Protein AF-A0A6V7XHN3-F1 (afdb_monomer_lite)

InterPro domains:
  IPR019174 NADH dehydrogenase 1, beta subcomplex, subunit 6 [PF09782] (42-148)

Sequence (176 aa):
MGAFYSRPEIRGPNPHTRSGEPPPKLNVLKEKDRPAHRVYDPMSLELHMGDERVRTAGLTPAERDWRQKFLKTEQLHPDEPIHVDAVHRQMNPVRVIYRMPWDYLYKHFLRPTFGAYRATIIRAYVPRVMILWTVALCGHYYWKYELKVDILDYLFLHSDVGTSSWCCTFLHVARL

Organism: Meloidogyne enterolobii (NCBI:txid390850)

Structure (mmCIF, N/CA/C/O backbone):
data_AF-A0A6V7XHN3-F1
#
_entry.id   AF-A0A6V7XHN3-F1
#
loop_
_atom_site.group_PDB
_atom_site.id
_atom_site.type_symbol
_atom_site.label_atom_id
_atom_site.label_alt_id
_atom_site.label_comp_id
_atom_site.label_asym_id
_atom_site.label_entity_id
_atom_site.label_seq_id
_atom_site.pdbx_PDB_ins_code
_atom_site.Cartn_x
_atom_site.Cartn_y
_atom_site.Cartn_z
_atom_site.occupancy
_atom_site.B_iso_or_equiv
_atom_site.auth_seq_id
_atom_site.auth_comp_id
_atom_site.auth_asym_id
_atom_site.auth_atom_id
_atom_site.pdbx_PDB_model_num
ATOM 1 N N . MET A 1 1 ? -9.645 -20.408 35.083 1.00 41.19 1 MET A N 1
ATOM 2 C CA . MET A 1 1 ? -10.514 -21.475 34.542 1.00 41.19 1 MET A CA 1
ATOM 3 C C . MET A 1 1 ? -11.412 -20.827 33.495 1.00 41.19 1 MET A C 1
ATOM 5 O O . MET A 1 1 ? -12.364 -20.159 33.872 1.00 41.19 1 MET A O 1
ATOM 9 N N . GLY A 1 2 ? -11.040 -20.869 32.212 1.00 45.97 2 GLY A N 1
ATOM 10 C CA . GLY A 1 2 ? -11.867 -20.286 31.147 1.00 45.97 2 GLY A CA 1
ATOM 11 C C . GLY A 1 2 ? -13.161 -21.084 31.001 1.00 45.97 2 GLY A C 1
ATOM 12 O O . GLY A 1 2 ? -13.129 -22.306 31.123 1.00 45.97 2 GLY A O 1
ATOM 13 N N . ALA A 1 3 ? -14.295 -20.414 30.797 1.00 55.59 3 ALA A N 1
ATOM 14 C CA . ALA A 1 3 ? -15.560 -21.098 30.566 1.00 55.59 3 ALA A CA 1
ATOM 15 C C . ALA A 1 3 ? -15.449 -21.909 29.267 1.00 55.59 3 ALA A C 1
ATOM 17 O O . ALA A 1 3 ? -15.441 -21.345 28.173 1.00 55.59 3 ALA A O 1
ATOM 18 N N . PHE A 1 4 ? -15.319 -23.231 29.387 1.00 59.25 4 PHE A N 1
ATOM 19 C CA . PHE A 1 4 ? -15.430 -24.119 28.240 1.00 59.25 4 PHE A CA 1
ATOM 20 C C . PHE A 1 4 ? -16.847 -23.985 27.699 1.00 59.25 4 PHE A C 1
ATOM 22 O O . PHE A 1 4 ? -17.825 -24.218 28.408 1.00 59.25 4 PHE A O 1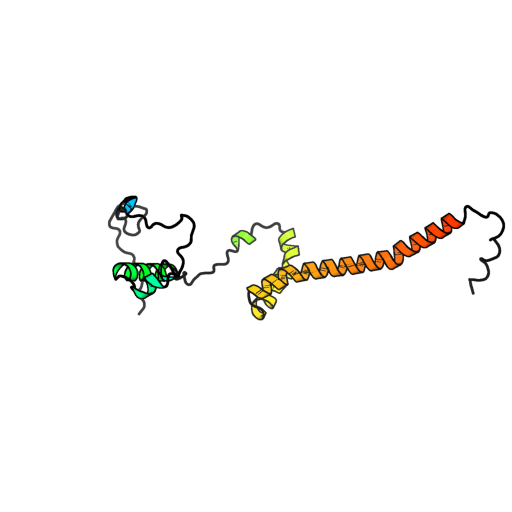
ATOM 29 N N . TYR A 1 5 ? -16.951 -23.549 26.451 1.00 65.56 5 TYR A N 1
ATOM 30 C CA . TYR A 1 5 ? -18.229 -23.393 25.788 1.00 65.56 5 TYR A CA 1
ATOM 31 C C . TYR A 1 5 ? -18.903 -24.771 25.652 1.00 65.56 5 TYR A C 1
ATOM 33 O O . TYR A 1 5 ? -18.436 -25.618 24.889 1.00 65.56 5 TYR A O 1
ATOM 41 N N . SER A 1 6 ? -19.999 -25.002 26.380 1.00 70.25 6 SER A N 1
ATOM 42 C CA . SER A 1 6 ? -20.873 -26.160 26.185 1.00 70.25 6 SER A CA 1
ATOM 43 C C . SER A 1 6 ? -22.000 -25.794 25.220 1.00 70.25 6 SER A C 1
ATOM 45 O O . SER A 1 6 ? -22.621 -24.732 25.312 1.00 70.25 6 SER A O 1
ATOM 47 N N . ARG A 1 7 ? -22.249 -26.659 24.231 1.00 66.12 7 ARG A N 1
ATOM 48 C CA . ARG A 1 7 ? -23.348 -26.455 23.282 1.00 66.12 7 ARG A CA 1
ATOM 49 C C . ARG A 1 7 ? -24.683 -26.581 24.038 1.00 66.12 7 ARG A C 1
ATOM 51 O O . ARG A 1 7 ? -24.877 -27.604 24.688 1.00 66.12 7 ARG A O 1
ATOM 58 N N . PRO A 1 8 ? -25.601 -25.603 23.933 1.00 71.94 8 PRO A N 1
ATOM 59 C CA . PRO A 1 8 ? -26.931 -25.726 24.517 1.00 71.94 8 PRO A CA 1
ATOM 60 C C . PRO A 1 8 ? -27.749 -26.797 23.785 1.00 71.94 8 PRO A C 1
ATOM 62 O O . PRO A 1 8 ? -27.577 -27.009 22.581 1.00 71.94 8 PRO A O 1
ATOM 65 N N . GLU A 1 9 ? -28.645 -27.453 24.518 1.00 81.56 9 GLU A N 1
ATOM 66 C CA . GLU A 1 9 ? -29.598 -28.418 23.967 1.00 81.56 9 GLU A CA 1
ATOM 67 C C . GLU A 1 9 ? -30.519 -27.756 22.931 1.00 81.56 9 GLU A C 1
ATOM 69 O O . GLU A 1 9 ? -30.878 -26.580 23.049 1.00 81.56 9 GLU A O 1
ATOM 74 N N . ILE A 1 10 ? -30.890 -28.511 21.895 1.00 84.06 10 ILE A N 1
ATOM 75 C CA . ILE A 1 10 ? -31.781 -28.028 20.838 1.00 84.06 10 ILE A CA 1
ATOM 76 C C . ILE A 1 10 ? -33.219 -28.115 21.353 1.00 84.06 10 ILE A C 1
ATOM 78 O O . ILE A 1 10 ? -33.714 -29.200 21.642 1.00 84.06 10 ILE A O 1
ATOM 82 N N . ARG A 1 11 ? -33.884 -26.967 21.465 1.00 82.25 11 ARG A N 1
ATOM 83 C CA . ARG A 1 11 ? -35.230 -26.801 22.031 1.00 82.25 11 ARG A CA 1
ATOM 84 C C . ARG A 1 11 ? -36.329 -26.624 20.983 1.00 82.25 11 ARG A C 1
ATOM 86 O O . ARG A 1 11 ? -37.501 -26.624 21.345 1.00 82.25 11 ARG A O 1
ATOM 93 N N . GLY A 1 12 ? -35.997 -26.474 19.698 1.00 83.12 12 GLY A N 1
ATOM 94 C CA . GLY A 1 12 ? -37.007 -26.259 18.659 1.00 83.12 12 GLY A CA 1
ATOM 95 C C . GLY A 1 12 ? -36.587 -26.652 17.237 1.00 83.12 12 GLY A C 1
ATOM 96 O O . GLY A 1 12 ? -35.453 -27.079 17.018 1.00 83.12 12 GLY A O 1
ATOM 97 N N . PRO A 1 13 ? -37.509 -26.523 16.262 1.00 84.44 13 PRO A N 1
ATOM 98 C CA . PRO A 1 13 ? -37.326 -27.021 14.899 1.00 84.44 13 PRO A CA 1
ATOM 99 C C . PRO A 1 13 ? -36.652 -26.024 13.938 1.00 84.44 13 PRO A C 1
ATOM 101 O O . PRO A 1 13 ? -36.510 -26.333 12.757 1.00 84.44 13 PRO A O 1
ATOM 104 N N . ASN A 1 14 ? -36.281 -24.816 14.378 1.00 79.19 14 ASN A N 1
ATOM 105 C CA . ASN A 1 14 ? -35.729 -23.802 13.479 1.00 79.19 14 ASN A CA 1
ATOM 106 C C . ASN A 1 14 ? -34.281 -24.146 13.068 1.00 79.19 14 ASN A C 1
ATOM 108 O O . ASN A 1 14 ? -33.405 -24.170 13.932 1.00 79.19 14 ASN A O 1
ATOM 112 N N . PRO A 1 15 ? -33.981 -24.331 11.767 1.00 79.19 15 PRO A N 1
ATOM 113 C CA . PRO A 1 15 ? -32.639 -24.711 11.325 1.00 79.19 15 PRO A CA 1
ATOM 114 C C . PRO A 1 15 ? -31.608 -23.576 11.432 1.00 79.19 15 PRO A C 1
ATOM 116 O O . PRO A 1 15 ? -30.408 -23.830 11.360 1.00 79.19 15 PRO A O 1
ATOM 119 N N . HIS A 1 16 ? -32.052 -22.327 11.604 1.00 74.19 16 HIS A N 1
ATOM 120 C CA . HIS A 1 16 ? -31.182 -21.146 11.570 1.00 74.19 16 HIS A CA 1
ATOM 121 C C . HIS A 1 16 ? -30.662 -20.711 12.946 1.00 74.19 16 HIS A C 1
ATOM 123 O O . HIS A 1 16 ? -29.781 -19.856 13.025 1.00 74.19 16 HIS A O 1
ATOM 129 N N . THR A 1 17 ? -31.200 -21.252 14.041 1.00 75.31 17 THR A N 1
ATOM 130 C CA . THR A 1 17 ? -30.796 -20.883 15.403 1.00 75.31 17 THR A CA 1
ATOM 131 C C . THR A 1 17 ? -30.114 -22.049 16.095 1.00 75.31 17 THR A C 1
ATOM 133 O O . THR A 1 17 ? -30.517 -23.204 15.990 1.00 75.31 17 THR A O 1
ATOM 136 N N . ARG A 1 18 ? -29.064 -21.749 16.863 1.00 72.94 18 ARG A N 1
ATOM 137 C CA . ARG A 1 18 ? -28.269 -22.773 17.553 1.00 72.94 18 ARG A CA 1
ATOM 138 C C . ARG A 1 18 ? -29.070 -23.559 18.600 1.00 72.94 18 ARG A C 1
ATOM 140 O O . ARG A 1 18 ? -28.767 -24.726 18.826 1.00 72.94 18 ARG A O 1
ATOM 147 N N . SER A 1 19 ? -30.066 -22.920 19.215 1.00 76.06 19 SER A N 1
ATOM 148 C CA . SER A 1 19 ? -31.021 -23.522 20.152 1.00 76.06 19 SER A CA 1
ATOM 149 C C . SER A 1 19 ? -32.257 -24.113 19.466 1.00 76.06 19 SER A C 1
ATOM 151 O O . SER A 1 19 ? -33.088 -24.699 20.146 1.00 76.06 19 SER A O 1
ATOM 153 N N . GLY A 1 20 ? -32.436 -23.949 18.153 1.00 82.50 20 GLY A N 1
ATOM 154 C CA . GLY A 1 20 ? -33.641 -24.379 17.437 1.00 82.50 20 GLY A CA 1
ATOM 155 C C . GLY A 1 20 ? -34.910 -23.572 17.747 1.00 82.50 20 GLY A C 1
ATOM 156 O O . GLY A 1 20 ? -35.944 -23.771 17.109 1.00 82.50 20 GLY A O 1
ATOM 157 N N . GLU A 1 21 ? -34.863 -22.634 18.693 1.00 83.56 21 GLU A N 1
ATOM 158 C CA . GLU A 1 21 ? -35.970 -21.718 18.967 1.00 83.56 21 GLU A CA 1
ATOM 159 C C . GLU A 1 21 ? -36.086 -20.689 17.831 1.00 83.56 21 GLU A C 1
ATOM 161 O O . GLU A 1 21 ? -35.066 -20.236 17.300 1.00 83.56 21 GLU A O 1
ATOM 166 N N . PRO A 1 22 ? -37.297 -20.294 17.406 1.00 81.06 22 PRO A N 1
ATOM 167 C CA . PRO A 1 22 ? -37.434 -19.181 16.475 1.00 81.06 22 PRO A CA 1
ATOM 168 C C . PRO A 1 22 ? -36.777 -17.928 17.080 1.00 81.06 22 PRO A C 1
ATOM 170 O O . PRO A 1 22 ? -36.905 -17.713 18.289 1.00 81.06 22 PRO A O 1
ATOM 173 N N . PRO A 1 23 ? -36.061 -17.105 16.286 1.00 81.12 23 PRO A N 1
ATOM 174 C CA . PRO A 1 23 ? -35.512 -15.860 16.803 1.00 81.12 23 PRO A CA 1
ATOM 175 C C . PRO A 1 23 ? -36.648 -15.042 17.430 1.00 81.12 23 PRO A C 1
ATOM 177 O O . PRO A 1 23 ? -37.767 -15.050 16.898 1.00 81.12 23 PRO A O 1
ATOM 180 N N . PRO A 1 24 ? -36.397 -14.353 18.558 1.00 81.94 24 PRO A N 1
ATOM 181 C CA . PRO A 1 24 ? -37.410 -13.508 19.168 1.00 81.94 24 PRO A CA 1
ATOM 182 C C . PRO A 1 24 ? -37.927 -12.533 18.111 1.00 81.94 24 PRO A C 1
ATOM 184 O O . PRO A 1 24 ? -37.140 -11.940 17.368 1.00 81.94 24 PRO A O 1
ATOM 187 N N . LYS A 1 25 ? -39.255 -12.406 18.006 1.00 79.44 25 LYS A N 1
ATOM 188 C CA . LYS A 1 25 ? -39.870 -11.499 17.035 1.00 79.44 25 LYS A CA 1
ATOM 189 C C . LYS A 1 25 ? -39.326 -10.100 17.296 1.00 79.44 25 LYS A C 1
ATOM 191 O O . LYS A 1 25 ? -39.514 -9.556 18.381 1.00 79.44 25 LYS A O 1
ATOM 196 N N . LEU A 1 26 ? -38.631 -9.545 16.307 1.00 72.44 26 LEU A N 1
ATOM 197 C CA . LEU A 1 26 ? -38.178 -8.166 16.371 1.00 72.44 26 LEU A CA 1
ATOM 198 C C . LEU A 1 26 ? -39.421 -7.286 16.494 1.00 72.44 26 LEU A C 1
ATOM 200 O O . LEU A 1 26 ? -40.347 -7.394 15.688 1.00 72.44 26 LEU A O 1
ATOM 204 N N . ASN A 1 27 ? -39.449 -6.424 17.507 1.00 76.94 27 ASN A N 1
ATOM 205 C CA . ASN A 1 27 ? -40.448 -5.371 17.559 1.00 76.94 27 ASN A CA 1
ATOM 206 C C . ASN A 1 27 ? -40.225 -4.498 16.323 1.00 76.94 27 ASN A C 1
ATOM 208 O O . ASN A 1 27 ? -39.148 -3.925 16.164 1.00 76.94 27 ASN A O 1
ATOM 212 N N . VAL A 1 28 ? -41.216 -4.428 15.432 1.00 71.06 28 VAL A N 1
ATOM 213 C CA . VAL A 1 28 ? -41.175 -3.501 14.300 1.00 71.06 28 VAL A CA 1
ATOM 214 C C . VAL A 1 28 ? -41.146 -2.102 14.902 1.00 71.06 28 VAL A C 1
ATOM 216 O O . VAL A 1 28 ? -42.145 -1.643 15.458 1.00 71.06 28 VAL A O 1
ATOM 219 N N . LEU A 1 29 ? -39.972 -1.468 14.871 1.00 61.69 29 LEU A N 1
ATOM 220 C CA . LEU A 1 29 ? -39.796 -0.111 15.371 1.00 61.69 29 LEU A CA 1
ATOM 221 C C . LEU A 1 29 ? -40.767 0.783 14.606 1.00 61.69 29 LEU A C 1
ATOM 223 O O . LEU A 1 29 ? -40.770 0.793 13.371 1.00 61.69 29 LEU A O 1
ATOM 227 N N . LYS A 1 30 ? -41.626 1.506 15.330 1.00 74.62 30 LYS A N 1
ATOM 228 C CA . LYS A 1 30 ? -42.490 2.497 14.690 1.00 74.62 30 LYS A CA 1
ATOM 229 C C . LYS A 1 30 ? -41.580 3.584 14.136 1.00 74.62 30 LYS A C 1
ATOM 231 O O . LYS A 1 30 ? -40.527 3.861 14.698 1.00 74.62 30 LYS A O 1
ATOM 236 N N . GLU A 1 31 ? -41.982 4.226 13.046 1.00 67.19 31 GLU A N 1
ATOM 237 C CA . GLU A 1 31 ? -41.171 5.260 12.396 1.00 67.19 31 GLU A CA 1
ATOM 238 C C . GLU A 1 31 ? -40.691 6.353 13.366 1.00 67.19 31 GLU A C 1
ATOM 240 O O . GLU A 1 31 ? -39.556 6.806 13.264 1.00 67.19 31 GLU A O 1
ATOM 245 N N . LYS A 1 32 ? -41.516 6.677 14.367 1.00 66.00 32 LYS A N 1
ATOM 246 C CA . LYS A 1 32 ? -41.215 7.618 15.453 1.00 66.00 32 LYS A CA 1
ATOM 247 C C . LYS A 1 32 ? -40.088 7.186 16.407 1.00 66.00 32 LYS A C 1
ATOM 249 O O . LYS A 1 32 ? -39.531 8.035 17.089 1.00 66.00 32 LYS A O 1
ATOM 254 N N . ASP A 1 33 ? -39.794 5.888 16.490 1.00 65.06 33 ASP A N 1
ATOM 255 C CA . ASP A 1 33 ? -38.783 5.316 17.389 1.00 65.06 33 ASP A CA 1
ATOM 256 C C . ASP A 1 33 ? -37.407 5.229 16.696 1.00 65.06 33 ASP A C 1
ATOM 258 O O . ASP A 1 33 ? -36.425 4.795 17.302 1.00 65.06 33 ASP A O 1
ATOM 262 N N . ARG A 1 34 ? -37.318 5.615 15.411 1.00 59.97 34 ARG A N 1
ATOM 263 C CA . ARG A 1 34 ? -36.051 5.662 14.675 1.00 59.97 34 ARG A CA 1
ATOM 264 C C . ARG A 1 34 ? -35.250 6.891 15.125 1.00 59.97 34 ARG A C 1
ATOM 266 O O . ARG A 1 34 ? -35.757 8.006 15.002 1.00 59.97 34 ARG A O 1
ATOM 273 N N . PRO A 1 35 ? -34.004 6.735 15.609 1.00 57.59 35 PRO A N 1
ATOM 274 C CA . PRO A 1 35 ? -33.161 7.883 15.915 1.00 57.59 35 PRO A CA 1
ATOM 275 C C . PRO A 1 35 ? -32.891 8.670 14.629 1.00 57.59 35 PRO A C 1
ATOM 277 O O . PRO A 1 35 ? -32.513 8.085 13.608 1.00 57.59 35 PRO A O 1
ATOM 280 N N . ALA A 1 36 ? -33.095 9.988 14.677 1.00 62.34 36 ALA A N 1
ATOM 281 C CA . ALA A 1 36 ? -32.883 10.892 13.552 1.00 62.34 36 ALA A CA 1
ATOM 282 C C . ALA A 1 36 ? -31.380 11.023 13.247 1.00 62.34 36 ALA A C 1
ATOM 284 O O . ALA A 1 36 ? -30.717 11.951 13.696 1.00 62.34 36 ALA A O 1
ATOM 285 N N . HIS A 1 37 ? -30.837 10.072 12.492 1.00 62.81 37 HIS A N 1
ATOM 286 C CA . HIS A 1 37 ? -29.494 10.139 11.926 1.00 62.81 37 HIS A CA 1
ATOM 287 C C . HIS A 1 37 ? -29.592 10.040 10.402 1.00 62.81 37 HIS A C 1
ATOM 289 O O . HIS A 1 37 ? -30.493 9.394 9.858 1.00 62.81 37 HIS A O 1
ATOM 295 N N . ARG A 1 38 ? -28.692 10.724 9.690 1.00 52.78 38 ARG A N 1
ATOM 296 C CA . ARG A 1 38 ? -28.587 10.591 8.234 1.00 52.78 38 ARG A CA 1
ATOM 297 C C . ARG A 1 38 ? -28.134 9.165 7.905 1.00 52.78 38 ARG A C 1
ATOM 299 O O . ARG A 1 38 ? -27.213 8.656 8.526 1.00 52.78 38 ARG A O 1
ATOM 306 N N . VAL A 1 39 ? -28.763 8.564 6.894 1.00 49.56 39 VAL A N 1
ATOM 307 C CA . VAL A 1 39 ? -28.660 7.140 6.498 1.00 49.56 39 VAL A CA 1
ATOM 308 C C . VAL A 1 39 ? -27.222 6.639 6.241 1.00 49.56 39 VAL A C 1
ATOM 310 O O . VAL A 1 39 ? -27.001 5.434 6.224 1.00 49.56 39 VAL A O 1
ATOM 313 N N . TYR A 1 40 ? -26.242 7.533 6.069 1.00 47.22 40 TYR A N 1
ATOM 314 C CA . TYR A 1 40 ? -24.865 7.193 5.688 1.00 47.22 40 TYR A CA 1
ATOM 315 C C . TYR A 1 40 ? -23.777 7.771 6.595 1.00 47.22 40 TYR A C 1
ATOM 317 O O . TYR A 1 40 ? -22.608 7.730 6.218 1.00 47.22 40 TYR A O 1
ATOM 325 N N . ASP A 1 41 ? -24.123 8.317 7.759 1.00 50.19 41 ASP A N 1
ATOM 326 C CA . ASP A 1 41 ? -23.092 8.744 8.703 1.00 50.19 41 ASP A CA 1
ATOM 327 C C . ASP A 1 41 ? -22.754 7.556 9.617 1.00 50.19 41 ASP A C 1
ATOM 329 O O . ASP A 1 41 ? -23.667 7.049 10.285 1.00 50.19 41 ASP A O 1
ATOM 333 N N . PRO A 1 42 ? -21.501 7.054 9.660 1.00 60.00 42 PRO A N 1
ATOM 334 C CA . PRO A 1 42 ? -21.107 6.200 10.769 1.00 60.00 42 PRO A CA 1
ATOM 335 C C . PRO A 1 42 ? -21.420 6.976 12.044 1.00 60.00 42 PRO A C 1
ATOM 337 O O . PRO A 1 42 ? -21.114 8.162 12.147 1.00 60.00 42 PRO A O 1
ATOM 340 N N . MET A 1 43 ? -22.088 6.333 12.997 1.00 63.16 43 MET A N 1
ATOM 341 C CA . MET A 1 43 ? -22.429 6.983 14.255 1.00 63.16 43 MET A CA 1
ATOM 342 C C . MET A 1 43 ? -21.137 7.524 14.875 1.00 63.16 43 MET A C 1
ATOM 344 O O . MET A 1 43 ? -20.264 6.742 15.250 1.00 63.16 43 MET A O 1
ATOM 348 N N . SER A 1 44 ? -20.976 8.851 14.901 1.00 64.81 44 SER A N 1
ATOM 349 C CA . SER A 1 44 ? -19.714 9.450 15.326 1.00 64.81 44 SER A CA 1
ATOM 350 C C . SER A 1 44 ? -19.420 9.038 16.766 1.00 64.81 44 SER A C 1
ATOM 352 O O . SER A 1 44 ? -20.327 8.929 17.601 1.00 64.81 44 SER A O 1
ATOM 354 N N . LEU A 1 45 ? -18.140 8.813 17.082 1.00 63.91 45 LEU A N 1
ATOM 355 C CA . LEU A 1 45 ? -17.741 8.433 18.437 1.00 63.91 45 LEU A CA 1
ATOM 356 C C . LEU A 1 45 ? -18.175 9.493 19.465 1.00 63.91 45 LEU A C 1
ATOM 358 O O . LEU A 1 45 ? -18.379 9.159 20.630 1.00 63.91 45 LEU A O 1
ATOM 362 N N . GLU A 1 46 ? -18.333 10.741 19.026 1.00 64.00 46 GLU A N 1
ATOM 363 C CA . GLU A 1 46 ? -18.650 11.917 19.836 1.00 64.00 46 GLU A CA 1
ATOM 364 C C . GLU A 1 46 ? -20.162 12.195 19.948 1.00 64.00 46 GLU A C 1
ATOM 366 O O . GLU A 1 46 ? -20.574 12.915 20.856 1.00 64.00 46 GLU A O 1
ATOM 371 N N . LEU A 1 47 ? -21.009 11.568 19.118 1.00 66.81 47 LEU A N 1
ATOM 372 C CA . LEU A 1 47 ? -22.475 11.697 19.131 1.00 66.81 47 LEU A CA 1
ATOM 373 C C . LEU A 1 47 ? -22.949 13.173 19.261 1.00 66.81 47 LEU A C 1
ATOM 375 O O . LEU A 1 47 ? -22.279 14.090 18.795 1.00 66.81 47 LEU A O 1
ATOM 379 N N . HIS A 1 48 ? -24.082 13.427 19.933 1.00 65.75 48 HIS A N 1
ATOM 380 C CA . HIS A 1 48 ? -24.535 14.776 20.321 1.00 65.75 48 HIS A CA 1
ATOM 381 C C . HIS A 1 48 ? -23.730 15.391 21.489 1.00 65.75 48 HIS A C 1
ATOM 383 O O . HIS A 1 48 ? -24.095 16.444 22.005 1.00 65.75 48 HIS A O 1
ATOM 389 N N . MET A 1 49 ? -22.667 14.725 21.957 1.00 63.34 49 MET A N 1
ATOM 390 C CA . MET A 1 49 ? -21.764 15.240 22.995 1.00 63.34 49 MET A CA 1
ATOM 391 C C . MET A 1 49 ? -20.622 16.085 22.416 1.00 63.34 49 MET A C 1
ATOM 393 O O . MET A 1 49 ? -19.907 16.729 23.185 1.00 63.34 49 MET A O 1
ATOM 397 N N . GLY A 1 50 ? -20.485 16.133 21.084 1.00 68.44 50 GLY A N 1
ATOM 398 C CA . GLY A 1 50 ? -19.682 17.151 20.400 1.00 68.44 50 GLY A CA 1
ATOM 399 C C . GLY A 1 50 ? -20.181 18.577 20.673 1.00 68.44 50 GLY A C 1
ATOM 400 O O . GLY A 1 50 ? -19.384 19.512 20.683 1.00 68.44 50 GLY A O 1
ATOM 401 N N . ASP A 1 51 ? -21.472 18.739 20.996 1.00 67.50 51 ASP A N 1
ATOM 402 C CA . ASP A 1 51 ? -22.053 20.019 21.398 1.00 67.50 51 ASP A CA 1
ATOM 403 C C . ASP A 1 51 ? -21.809 20.322 22.885 1.00 67.50 51 ASP A C 1
ATOM 405 O O . ASP A 1 51 ? -22.269 19.630 23.801 1.00 67.50 51 ASP A O 1
ATOM 409 N N . GLU A 1 52 ? -21.144 21.447 23.141 1.00 68.56 52 GLU A N 1
ATOM 410 C CA . GLU A 1 52 ? -20.758 21.911 24.478 1.00 68.56 52 GLU A CA 1
ATOM 411 C C . GLU A 1 52 ? -21.936 22.100 25.450 1.00 68.56 52 GLU A C 1
ATOM 413 O O . GLU A 1 52 ? -21.790 21.842 26.645 1.00 68.56 52 GLU A O 1
ATOM 418 N N . ARG A 1 53 ? -23.112 22.496 24.944 1.00 67.94 53 ARG A N 1
ATOM 419 C CA . ARG A 1 53 ? -24.333 22.724 25.741 1.00 67.94 53 ARG A CA 1
ATOM 420 C C . ARG A 1 53 ? -24.991 21.433 26.207 1.00 67.94 53 ARG A C 1
ATOM 422 O O . ARG A 1 53 ? -25.625 21.405 27.255 1.00 67.94 53 ARG A O 1
ATOM 429 N N . VAL A 1 54 ? -24.867 20.374 25.416 1.00 63.22 54 VAL A N 1
ATOM 430 C CA . VAL A 1 54 ? -25.425 19.062 25.752 1.00 63.22 54 VAL A CA 1
ATOM 431 C C . VAL A 1 54 ? -24.470 18.324 26.690 1.00 63.22 54 VAL A C 1
ATOM 433 O O . VAL A 1 54 ? -24.899 17.642 27.619 1.00 63.22 54 VAL A O 1
ATOM 436 N N . ARG A 1 55 ? -23.164 18.564 26.533 1.00 68.62 55 ARG A N 1
ATOM 437 C CA . ARG A 1 55 ? -22.114 18.042 27.413 1.00 68.62 55 ARG A CA 1
ATOM 438 C C . ARG A 1 55 ? -22.243 18.506 28.867 1.00 68.62 55 ARG A C 1
ATOM 440 O O . ARG A 1 55 ? -21.931 17.731 29.768 1.00 68.62 55 ARG A O 1
ATOM 447 N N . THR A 1 56 ? -22.719 19.728 29.118 1.00 67.38 56 THR A N 1
ATOM 448 C CA . THR A 1 56 ? -22.956 20.235 30.485 1.00 67.38 56 THR A CA 1
ATOM 449 C C . THR A 1 56 ? -24.190 19.623 31.152 1.00 67.38 56 THR A C 1
ATOM 451 O O . THR A 1 56 ? -24.217 19.528 32.377 1.00 67.38 56 THR A O 1
ATOM 454 N N . ALA A 1 57 ? -25.179 19.166 30.375 1.00 74.69 57 ALA A N 1
ATOM 455 C CA . ALA A 1 57 ? -26.376 18.494 30.888 1.00 74.69 57 ALA A CA 1
ATOM 456 C C . ALA A 1 57 ? -26.116 17.037 31.325 1.00 74.69 57 ALA A C 1
ATOM 458 O O . ALA A 1 57 ? -26.876 16.479 32.117 1.00 74.69 57 ALA A O 1
ATOM 459 N N . GLY A 1 58 ? -25.020 16.431 30.856 1.00 72.44 58 GLY A N 1
ATOM 460 C CA . GLY A 1 58 ? -24.655 15.050 31.167 1.00 72.44 58 GLY A CA 1
ATOM 461 C C . GLY A 1 58 ? -25.474 14.010 30.390 1.00 72.44 58 GLY A C 1
ATOM 462 O O . GLY A 1 58 ? -26.318 14.342 29.566 1.00 72.44 58 GLY A O 1
ATOM 463 N N . LEU A 1 59 ? -25.181 12.725 30.627 1.00 70.56 59 LEU A N 1
ATOM 464 C CA . LEU A 1 59 ? -25.776 11.598 29.896 1.00 70.56 59 LEU A CA 1
ATOM 465 C C . LEU A 1 59 ? -26.860 10.907 30.740 1.00 70.56 59 LEU A C 1
ATOM 467 O O . LEU A 1 59 ? -26.617 10.564 31.912 1.00 70.56 59 LEU A O 1
ATOM 471 N N . THR A 1 60 ? -28.034 10.654 30.157 1.00 82.06 60 THR A N 1
ATOM 472 C CA . THR A 1 60 ? -29.121 9.929 30.839 1.00 82.06 60 THR A CA 1
ATOM 473 C C . THR A 1 60 ? -28.713 8.471 31.119 1.00 82.06 60 THR A C 1
ATOM 475 O O . THR A 1 60 ? -27.806 7.938 30.472 1.00 82.06 60 THR A O 1
ATOM 478 N N . PRO A 1 61 ? -29.323 7.781 32.104 1.00 81.06 61 PRO A N 1
ATOM 479 C CA . PRO A 1 61 ? -29.000 6.375 32.366 1.00 81.06 61 PRO A CA 1
ATOM 480 C C . PRO A 1 61 ? -29.269 5.473 31.152 1.00 81.06 61 PRO A C 1
ATOM 482 O O . PRO A 1 61 ? -28.456 4.605 30.853 1.00 81.06 61 PRO A O 1
ATOM 485 N N . ALA A 1 62 ? -30.339 5.737 30.396 1.00 75.56 62 ALA A N 1
ATOM 486 C CA . ALA A 1 62 ? -30.645 4.994 29.176 1.00 75.56 62 ALA A CA 1
ATOM 487 C C . ALA A 1 62 ? -29.571 5.195 28.091 1.00 75.56 62 ALA A C 1
ATOM 489 O O . ALA A 1 62 ? -29.127 4.234 27.462 1.00 75.56 62 ALA A O 1
ATOM 490 N N . GLU A 1 63 ? -29.109 6.429 27.893 1.00 71.50 63 GLU A N 1
ATOM 491 C CA . GLU A 1 63 ? -28.030 6.738 26.950 1.00 71.50 63 GLU A CA 1
ATOM 492 C C . GLU A 1 63 ? -26.690 6.118 27.372 1.00 71.50 63 GLU A C 1
ATOM 494 O O . GLU A 1 63 ? -25.932 5.663 26.515 1.00 71.50 63 GLU A O 1
ATOM 499 N N . ARG A 1 64 ? -26.400 6.032 28.679 1.00 78.69 64 ARG A N 1
ATOM 500 C CA . ARG A 1 64 ? -25.206 5.339 29.203 1.00 78.69 64 ARG A CA 1
ATOM 501 C C . ARG A 1 64 ? -25.204 3.853 28.862 1.00 78.69 64 ARG A C 1
ATOM 503 O O . ARG A 1 64 ? -24.177 3.337 28.417 1.00 78.69 64 ARG A O 1
ATOM 510 N N . ASP A 1 65 ? -26.341 3.186 29.007 1.00 83.38 65 ASP A N 1
ATOM 511 C CA . ASP A 1 65 ? -26.466 1.767 28.664 1.00 83.38 65 ASP A CA 1
ATOM 512 C C . ASP A 1 65 ? -26.291 1.536 27.156 1.00 83.38 65 ASP A C 1
ATOM 514 O O . ASP A 1 65 ? -25.622 0.587 26.733 1.00 83.38 65 ASP A O 1
ATOM 518 N N . TRP A 1 66 ? -26.838 2.428 26.325 1.00 78.38 66 TRP A N 1
ATOM 519 C CA . TRP A 1 66 ? -26.618 2.407 24.876 1.00 78.38 66 TRP A CA 1
ATOM 520 C C . TRP A 1 66 ? -25.157 2.661 24.509 1.00 78.38 66 TRP A C 1
ATOM 522 O O . TRP A 1 66 ? -24.600 1.940 23.678 1.00 78.38 66 TRP A O 1
ATOM 532 N N . ARG A 1 67 ? -24.500 3.612 25.179 1.00 79.31 67 ARG A N 1
ATOM 533 C CA . ARG A 1 67 ? -23.075 3.909 24.998 1.00 79.31 67 ARG A CA 1
ATOM 534 C C . ARG A 1 67 ? -22.206 2.703 25.329 1.00 79.31 67 ARG A C 1
ATOM 536 O O . ARG A 1 67 ? -21.277 2.400 24.586 1.00 79.31 67 ARG A O 1
ATOM 543 N N . GLN A 1 68 ? -22.517 1.987 26.407 1.00 85.25 68 GLN A N 1
ATOM 544 C CA . GLN A 1 68 ? -21.773 0.789 26.784 1.00 85.25 68 GLN A CA 1
ATOM 545 C C . GLN A 1 68 ? -21.908 -0.322 25.734 1.00 85.25 68 GLN A C 1
ATOM 547 O O . GLN A 1 68 ? -20.942 -1.038 25.477 1.00 85.25 68 GLN A O 1
ATOM 552 N N . LYS A 1 69 ? -23.085 -0.467 25.113 1.00 86.38 69 LYS A N 1
ATOM 553 C CA . LYS A 1 69 ? -23.295 -1.419 24.012 1.00 86.38 69 LYS A CA 1
ATOM 554 C C . LYS A 1 69 ? -22.529 -0.999 22.759 1.00 86.38 69 LYS A C 1
ATOM 556 O O . LYS A 1 69 ? -21.825 -1.828 22.201 1.00 86.38 69 LYS A O 1
ATOM 561 N N . PHE A 1 70 ? -22.604 0.274 22.380 1.00 83.56 70 PHE A N 1
ATOM 562 C CA . PHE A 1 70 ? -21.886 0.823 21.228 1.00 83.56 70 PHE A CA 1
ATOM 563 C C . PHE A 1 70 ? -20.362 0.680 21.368 1.00 83.56 70 PHE A C 1
ATOM 565 O O . PHE A 1 70 ? -19.689 0.175 20.482 1.00 83.56 70 PHE A O 1
ATOM 572 N N . LEU A 1 71 ? -19.798 1.012 22.531 1.00 83.50 71 LEU A N 1
ATOM 573 C CA . LEU A 1 71 ? -18.360 0.833 22.767 1.00 83.50 71 LEU A CA 1
ATOM 574 C C . LEU A 1 71 ? -17.926 -0.639 22.716 1.00 83.50 71 LEU A C 1
ATOM 576 O O . LEU A 1 71 ? -16.789 -0.931 22.361 1.00 83.50 71 LEU A O 1
ATOM 580 N N . LYS A 1 72 ? -18.820 -1.573 23.061 1.00 88.56 72 LYS A N 1
ATOM 581 C CA . LYS A 1 72 ? -18.559 -3.010 22.919 1.00 88.56 72 LYS A CA 1
ATOM 582 C C . LYS A 1 72 ? -18.617 -3.472 21.464 1.00 88.56 72 LYS A C 1
ATOM 584 O O . LYS A 1 72 ? -17.927 -4.429 21.141 1.00 88.56 72 LYS A O 1
ATOM 589 N N . THR A 1 73 ? -19.404 -2.830 20.598 1.00 83.88 73 THR A N 1
ATOM 590 C CA . THR A 1 73 ? -19.450 -3.192 19.171 1.00 83.88 73 THR A CA 1
ATOM 591 C C . THR A 1 73 ? -18.216 -2.728 18.404 1.00 83.88 73 THR A C 1
ATOM 593 O O . THR A 1 73 ? -17.863 -3.362 17.420 1.00 83.88 73 THR A O 1
ATOM 596 N N . GLU A 1 74 ? -17.525 -1.691 18.886 1.00 84.44 74 GLU A N 1
ATOM 597 C CA . GLU A 1 74 ? -16.236 -1.241 18.331 1.00 84.44 74 GLU A CA 1
ATOM 598 C C . GLU A 1 74 ? -15.060 -2.177 18.676 1.00 84.44 74 GLU A C 1
ATOM 600 O O . GLU A 1 74 ? -13.955 -2.015 18.158 1.00 84.44 74 GLU A O 1
ATOM 605 N N . GLN A 1 75 ? -15.260 -3.163 19.561 1.00 86.25 75 GLN A N 1
ATOM 606 C CA . GLN A 1 75 ? -14.238 -4.169 19.840 1.00 86.25 75 GLN A CA 1
ATOM 607 C C . GLN A 1 75 ? -14.161 -5.158 18.678 1.00 86.25 75 GLN A C 1
ATOM 609 O O . GLN A 1 75 ? -14.998 -6.049 18.541 1.00 86.25 75 GLN A O 1
ATOM 614 N N . LEU A 1 76 ? -13.126 -4.989 17.855 1.00 84.81 76 LEU A N 1
ATOM 615 C CA . LEU A 1 76 ? -12.789 -5.920 16.786 1.00 84.81 76 LEU A CA 1
ATOM 616 C C . LEU A 1 76 ? -12.511 -7.326 17.331 1.00 84.81 76 LEU A C 1
ATOM 618 O O . LEU A 1 76 ? -12.016 -7.501 18.449 1.00 84.81 76 LEU A O 1
ATOM 622 N N . HIS A 1 77 ? -12.802 -8.336 16.512 1.00 86.50 77 HIS A N 1
ATOM 623 C CA . HIS A 1 77 ? -12.446 -9.713 16.826 1.00 86.50 77 HIS A CA 1
ATOM 624 C C . HIS A 1 77 ? -10.913 -9.843 16.942 1.00 86.50 77 HIS A C 1
ATOM 626 O O . HIS A 1 77 ? -10.199 -9.250 16.132 1.00 86.50 77 HIS A O 1
ATOM 632 N N . PRO A 1 78 ? -10.372 -10.624 17.899 1.00 87.94 78 PRO A N 1
ATOM 633 C CA . PRO A 1 78 ? -8.921 -10.761 18.075 1.00 87.94 78 PRO A CA 1
ATOM 634 C C . PRO A 1 78 ? -8.187 -11.296 16.835 1.00 87.94 78 PRO A C 1
ATOM 636 O O . PRO A 1 78 ? -7.003 -11.022 16.669 1.00 87.94 78 PRO A O 1
ATOM 639 N N . ASP A 1 79 ? -8.879 -12.036 15.965 1.00 83.06 79 ASP A N 1
ATOM 640 C CA . ASP A 1 79 ? -8.292 -12.588 14.733 1.00 83.06 79 ASP A CA 1
ATOM 641 C C . ASP A 1 79 ? -8.209 -11.571 13.581 1.00 83.06 79 ASP A C 1
ATOM 643 O O . ASP A 1 79 ? -7.678 -11.877 12.512 1.00 83.06 79 ASP A O 1
ATOM 647 N N . GLU A 1 80 ? -8.738 -10.364 13.758 1.00 78.31 80 GLU A N 1
ATOM 648 C CA . GLU A 1 80 ? -8.624 -9.298 12.769 1.00 78.31 80 GLU A CA 1
ATOM 649 C C . GLU A 1 80 ? -7.346 -8.481 13.007 1.00 78.31 80 GLU A C 1
ATOM 651 O O . GLU A 1 80 ? -6.994 -8.204 14.156 1.00 78.31 80 GLU A O 1
ATOM 656 N N . PRO A 1 81 ? -6.627 -8.046 11.951 1.00 80.25 81 PRO A N 1
ATOM 657 C CA . PRO A 1 81 ? -6.976 -8.063 10.526 1.00 80.25 81 PRO A CA 1
ATOM 658 C C . PRO A 1 81 ? -6.586 -9.358 9.788 1.00 80.25 81 PRO A C 1
ATOM 660 O O . PRO A 1 81 ? -5.419 -9.750 9.743 1.00 80.25 81 PRO A O 1
ATOM 663 N N . ILE A 1 82 ? -7.549 -9.967 9.091 1.00 77.31 82 ILE A N 1
ATOM 664 C CA . ILE A 1 82 ? -7.325 -11.174 8.283 1.00 77.31 82 ILE A CA 1
ATOM 665 C C . ILE A 1 82 ? -6.829 -10.772 6.887 1.00 77.31 82 ILE A C 1
ATOM 667 O O . ILE A 1 82 ? -7.544 -10.138 6.109 1.00 77.31 82 ILE A O 1
ATOM 671 N N . HIS A 1 83 ? -5.606 -11.165 6.524 1.00 71.94 83 HIS A N 1
ATOM 672 C CA . HIS A 1 83 ? -5.147 -11.058 5.138 1.00 71.94 83 HIS A CA 1
ATOM 673 C C . HIS A 1 83 ? -5.678 -12.234 4.312 1.00 71.94 83 HIS A C 1
ATOM 675 O O . HIS A 1 83 ? -5.252 -13.373 4.476 1.00 71.94 83 HIS A O 1
ATOM 681 N N . VAL A 1 84 ? -6.620 -11.950 3.409 1.00 76.56 84 VAL A N 1
ATOM 682 C CA . VAL A 1 84 ? -7.205 -12.955 2.516 1.00 76.56 84 VAL A CA 1
ATOM 683 C C . VAL A 1 84 ? -6.324 -13.135 1.277 1.00 76.56 84 VAL A C 1
ATOM 685 O O . VAL A 1 84 ? -6.329 -12.324 0.346 1.00 76.56 84 VAL A O 1
ATOM 688 N N . ASP A 1 85 ? -5.599 -14.250 1.227 1.00 70.00 85 ASP A N 1
ATOM 689 C CA . ASP A 1 85 ? -4.745 -14.611 0.087 1.00 70.00 85 ASP A CA 1
ATOM 690 C C . ASP A 1 85 ? -5.544 -15.055 -1.152 1.00 70.00 85 ASP A C 1
ATOM 692 O O . ASP A 1 85 ? -5.028 -15.031 -2.271 1.00 70.00 85 ASP A O 1
ATOM 696 N N . ALA A 1 86 ? -6.822 -15.417 -0.985 1.00 66.88 86 ALA A N 1
ATOM 697 C CA . ALA A 1 86 ? -7.667 -15.946 -2.060 1.00 66.88 86 ALA A CA 1
ATOM 698 C C . ALA A 1 86 ? -7.845 -14.964 -3.234 1.00 66.88 86 ALA A C 1
ATOM 700 O O . ALA A 1 86 ? -7.838 -15.390 -4.388 1.00 66.88 86 ALA A O 1
ATOM 701 N N . VAL A 1 87 ? -7.909 -13.656 -2.961 1.00 63.47 87 VAL A N 1
ATOM 702 C CA . VAL A 1 87 ? -7.989 -12.612 -4.003 1.00 63.47 87 VAL A CA 1
ATOM 703 C C . VAL A 1 87 ? -6.690 -12.533 -4.815 1.00 63.47 87 VAL A C 1
ATOM 705 O O . VAL A 1 87 ? -6.708 -12.287 -6.017 1.00 63.47 87 VAL A O 1
ATOM 708 N N . HIS A 1 88 ? -5.543 -12.804 -4.188 1.00 63.34 88 HIS A N 1
ATOM 709 C CA . HIS A 1 88 ? -4.235 -12.771 -4.847 1.00 63.34 88 HIS A CA 1
ATOM 710 C C . HIS A 1 88 ? -3.922 -14.056 -5.633 1.00 63.34 88 HIS A C 1
ATOM 712 O O . HIS A 1 88 ? -2.975 -14.066 -6.422 1.00 63.34 88 HIS A O 1
ATOM 718 N N . ARG A 1 89 ? -4.707 -15.126 -5.434 1.00 64.75 89 ARG A N 1
ATOM 719 C CA . ARG A 1 89 ? -4.478 -16.466 -6.000 1.00 64.75 89 ARG A CA 1
ATOM 720 C C . ARG A 1 89 ? -4.965 -16.625 -7.445 1.00 64.75 89 ARG A C 1
ATOM 722 O O . ARG A 1 89 ? -4.458 -17.485 -8.152 1.00 64.75 89 ARG A O 1
ATOM 729 N N . GLN A 1 90 ? -5.899 -15.793 -7.906 1.00 74.56 90 GLN A N 1
ATOM 730 C CA . GLN A 1 90 ? -6.500 -15.879 -9.251 1.00 74.56 90 GLN A CA 1
ATOM 731 C C . GLN A 1 90 ? -5.683 -15.178 -10.357 1.00 74.56 90 GLN A C 1
ATOM 733 O O . GLN A 1 90 ? -6.205 -14.872 -11.425 1.00 74.56 90 GLN A O 1
ATOM 738 N N . MET A 1 91 ? -4.410 -14.859 -10.119 1.00 77.44 91 MET A N 1
ATOM 739 C CA . MET A 1 91 ? -3.641 -13.994 -11.015 1.00 77.44 91 MET A CA 1
ATOM 740 C C . MET A 1 91 ? -2.844 -14.777 -12.072 1.00 77.44 91 MET A C 1
ATOM 742 O O . MET A 1 91 ? -2.279 -15.824 -11.774 1.00 77.44 91 MET A O 1
ATOM 746 N N . ASN A 1 92 ? -2.741 -14.229 -13.292 1.00 89.06 92 ASN A N 1
ATOM 747 C CA . ASN A 1 92 ? -1.963 -14.811 -14.397 1.00 89.06 92 ASN A CA 1
ATOM 748 C C . ASN A 1 92 ? -0.519 -15.159 -13.970 1.00 89.06 92 ASN A C 1
ATOM 750 O O . ASN A 1 92 ? 0.135 -14.323 -13.340 1.00 89.06 92 ASN A O 1
ATOM 754 N N . PRO A 1 93 ? 0.040 -16.317 -14.374 1.00 88.44 93 PRO A N 1
ATOM 755 C CA . PRO A 1 93 ? 1.347 -16.783 -13.899 1.00 88.44 93 PRO A CA 1
ATOM 756 C C . PRO A 1 93 ? 2.493 -15.841 -14.290 1.00 88.44 93 PRO A C 1
ATOM 758 O O . PRO A 1 93 ? 3.339 -15.523 -13.459 1.00 88.44 93 PRO A O 1
ATOM 761 N N . VAL A 1 94 ? 2.464 -15.288 -15.508 1.00 91.19 94 VAL A N 1
ATOM 762 C CA . VAL A 1 94 ? 3.421 -14.258 -15.963 1.00 91.19 94 VAL A CA 1
ATOM 763 C C . VAL A 1 94 ? 3.416 -13.055 -15.019 1.00 91.19 94 VAL A C 1
ATOM 765 O O . VAL A 1 94 ? 4.461 -12.492 -14.692 1.00 91.19 94 VAL A O 1
ATOM 768 N N . ARG A 1 95 ? 2.226 -12.692 -14.525 1.00 87.88 95 ARG A N 1
ATOM 769 C CA . ARG A 1 95 ? 2.045 -11.572 -13.610 1.00 87.88 95 ARG A CA 1
ATOM 770 C C . ARG A 1 95 ? 2.574 -11.846 -12.209 1.00 87.88 95 ARG A C 1
ATOM 772 O O . ARG A 1 95 ? 3.087 -10.939 -11.556 1.00 87.88 95 ARG A O 1
ATOM 779 N N . VAL A 1 96 ? 2.484 -13.092 -11.766 1.00 88.06 96 VAL A N 1
ATOM 780 C CA . VAL A 1 96 ? 3.087 -13.534 -10.509 1.00 88.06 96 VAL A CA 1
ATOM 781 C C . VAL A 1 96 ? 4.611 -13.475 -10.605 1.00 88.06 96 VAL A C 1
ATOM 783 O O . VAL A 1 96 ? 5.243 -12.910 -9.714 1.00 88.06 96 VAL A O 1
ATOM 786 N N . ILE A 1 97 ? 5.191 -13.970 -11.703 1.00 91.44 97 ILE A N 1
ATOM 787 C CA . ILE A 1 97 ? 6.647 -14.035 -11.890 1.00 91.44 97 ILE A CA 1
ATOM 788 C C . ILE A 1 97 ? 7.271 -12.635 -11.912 1.00 91.44 97 ILE A C 1
ATOM 790 O O . ILE A 1 97 ? 8.194 -12.383 -11.141 1.00 91.44 97 ILE A O 1
ATOM 794 N N . TYR A 1 98 ? 6.750 -11.693 -12.712 1.00 87.44 98 TYR A N 1
ATOM 795 C CA . TYR A 1 98 ? 7.346 -10.347 -12.759 1.00 87.44 98 TYR A CA 1
ATOM 796 C C . TYR A 1 98 ? 7.227 -9.609 -11.414 1.00 87.44 98 TYR A C 1
ATOM 798 O O . TYR A 1 98 ? 8.061 -8.767 -11.084 1.00 87.44 98 TYR A O 1
ATOM 806 N N . ARG A 1 99 ? 6.176 -9.893 -10.629 1.00 90.00 99 ARG A N 1
ATOM 807 C CA . ARG A 1 99 ? 5.922 -9.236 -9.337 1.00 90.00 99 ARG A CA 1
ATOM 808 C C . ARG A 1 99 ? 6.714 -9.872 -8.192 1.00 90.00 99 ARG A C 1
ATOM 810 O O . ARG A 1 99 ? 6.996 -9.187 -7.207 1.00 90.00 99 ARG A O 1
ATOM 817 N N . MET A 1 100 ? 7.085 -11.148 -8.327 1.00 90.81 100 MET A N 1
ATOM 818 C CA . MET A 1 100 ? 7.762 -11.960 -7.311 1.00 90.81 100 MET A CA 1
ATOM 819 C C . MET A 1 100 ? 8.973 -11.277 -6.654 1.00 90.81 100 MET A C 1
ATOM 821 O O . MET A 1 100 ? 8.985 -11.220 -5.423 1.00 90.81 100 MET A O 1
ATOM 825 N N . PRO A 1 101 ? 9.962 -10.725 -7.386 1.00 91.62 101 PRO A N 1
ATOM 826 C CA . PRO A 1 101 ? 11.140 -10.140 -6.741 1.00 91.62 101 PRO A CA 1
ATOM 827 C C . PRO A 1 101 ? 10.779 -8.933 -5.862 1.00 91.62 101 PRO A C 1
ATOM 829 O O . PRO A 1 101 ? 11.288 -8.788 -4.750 1.00 91.62 101 PRO A O 1
ATOM 832 N N . TRP A 1 102 ? 9.837 -8.098 -6.310 1.00 91.62 102 TRP A N 1
ATOM 833 C CA . TRP A 1 102 ? 9.395 -6.924 -5.554 1.00 91.62 102 TRP A CA 1
ATOM 834 C C . TRP A 1 102 ? 8.499 -7.299 -4.364 1.00 91.62 102 TRP A C 1
ATOM 836 O O . TRP A 1 102 ? 8.555 -6.669 -3.307 1.00 91.62 102 TRP A O 1
ATOM 846 N N . ASP A 1 103 ? 7.669 -8.339 -4.504 1.00 90.69 103 ASP A N 1
ATOM 847 C CA . ASP A 1 103 ? 6.900 -8.941 -3.402 1.00 90.69 103 ASP A CA 1
ATOM 848 C C . ASP A 1 103 ? 7.810 -9.517 -2.316 1.00 90.69 103 ASP A C 1
ATOM 850 O O . ASP A 1 103 ? 7.559 -9.279 -1.132 1.00 90.69 103 ASP A O 1
ATOM 854 N N . TYR A 1 104 ? 8.867 -10.228 -2.710 1.00 92.75 104 TYR A N 1
ATOM 855 C CA . TYR A 1 104 ? 9.847 -10.797 -1.789 1.00 92.75 104 TYR A CA 1
ATOM 856 C C . TYR A 1 104 ? 10.553 -9.695 -0.993 1.00 92.75 104 TYR A C 1
ATOM 858 O O . TYR A 1 104 ? 10.553 -9.720 0.240 1.00 92.75 104 TYR A O 1
ATOM 866 N N . LEU A 1 105 ? 11.051 -8.666 -1.686 1.00 92.25 105 LEU A N 1
ATOM 867 C CA . LEU A 1 105 ? 11.700 -7.520 -1.050 1.00 92.25 105 LEU A CA 1
ATOM 868 C C . LEU A 1 105 ? 10.774 -6.840 -0.025 1.00 92.25 105 LEU A C 1
ATOM 870 O O . LEU A 1 105 ? 11.171 -6.553 1.106 1.00 92.25 105 LEU A O 1
ATOM 874 N N . TYR A 1 106 ? 9.513 -6.621 -0.406 1.00 90.75 106 TYR A N 1
ATOM 875 C CA . TYR A 1 106 ? 8.527 -5.970 0.450 1.00 90.75 106 TYR A CA 1
ATOM 876 C C . TYR A 1 106 ? 8.212 -6.776 1.717 1.00 90.75 106 TYR A C 1
ATOM 878 O O . TYR A 1 106 ? 8.196 -6.212 2.812 1.00 90.75 106 TYR A O 1
ATOM 886 N N . LYS A 1 107 ? 7.964 -8.085 1.578 1.00 90.62 107 LYS A N 1
ATOM 887 C CA . LYS A 1 107 ? 7.559 -8.949 2.696 1.00 90.62 107 LYS A CA 1
ATOM 888 C C . LYS A 1 107 ? 8.699 -9.191 3.686 1.00 90.62 107 LYS A C 1
ATOM 890 O O . LYS A 1 107 ? 8.449 -9.139 4.887 1.00 90.62 107 LYS A O 1
ATOM 895 N N . HIS A 1 108 ? 9.913 -9.434 3.192 1.00 92.44 108 HIS A N 1
ATOM 896 C CA . HIS A 1 108 ? 11.043 -9.837 4.033 1.00 92.44 108 HIS A CA 1
ATOM 897 C C . HIS A 1 108 ? 11.859 -8.666 4.580 1.00 92.44 108 HIS A C 1
ATOM 899 O O . HIS A 1 108 ? 12.380 -8.778 5.684 1.00 92.44 108 HIS A O 1
ATOM 905 N N . PHE A 1 109 ? 11.951 -7.545 3.856 1.00 92.81 109 PHE A N 1
ATOM 906 C CA . PHE A 1 109 ? 12.806 -6.427 4.265 1.00 92.81 109 PHE A CA 1
ATOM 907 C C . PHE A 1 109 ? 12.006 -5.182 4.628 1.00 92.81 109 PHE A C 1
ATOM 909 O O . PHE A 1 109 ? 12.111 -4.717 5.760 1.00 92.81 109 PHE A O 1
ATOM 916 N N . LEU A 1 110 ? 11.177 -4.652 3.717 1.00 92.38 110 LEU A N 1
ATOM 917 C CA . LEU A 1 110 ? 10.541 -3.341 3.933 1.00 92.38 110 LEU A CA 1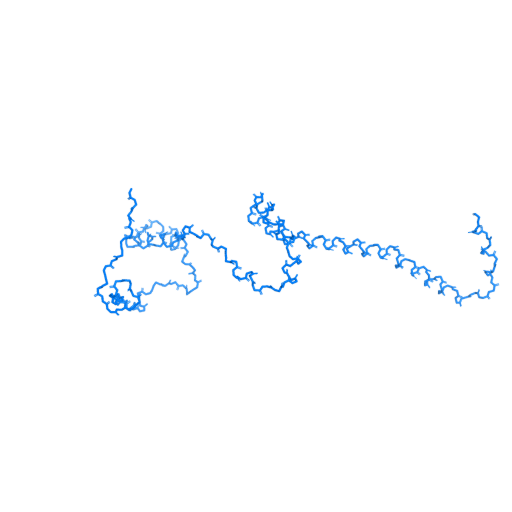
ATOM 918 C C . LEU A 1 110 ? 9.490 -3.372 5.046 1.00 92.38 110 LEU A C 1
ATOM 920 O O . LEU A 1 110 ? 9.448 -2.469 5.879 1.00 92.38 110 LEU A O 1
ATOM 924 N N . ARG A 1 111 ? 8.619 -4.387 5.056 1.00 90.81 111 ARG A N 1
ATOM 925 C CA . ARG A 1 111 ? 7.530 -4.492 6.034 1.00 90.81 111 ARG A CA 1
ATOM 926 C C . ARG A 1 111 ? 8.030 -4.587 7.486 1.00 90.81 111 ARG A C 1
ATOM 928 O O . ARG A 1 111 ? 7.494 -3.834 8.298 1.00 90.81 111 ARG A O 1
ATOM 935 N N . PRO A 1 112 ? 9.010 -5.447 7.842 1.00 92.94 112 PRO A N 1
ATOM 936 C CA . PRO A 1 112 ? 9.477 -5.538 9.227 1.00 92.94 112 PRO A CA 1
ATOM 937 C C . PRO A 1 112 ? 10.288 -4.320 9.689 1.00 92.94 112 PRO A C 1
ATOM 939 O O . PRO A 1 112 ? 10.249 -4.000 10.870 1.00 92.94 112 PRO A O 1
ATOM 942 N N . THR A 1 113 ? 10.989 -3.618 8.793 1.00 93.25 113 THR A N 1
ATOM 943 C CA . THR A 1 113 ? 11.813 -2.454 9.179 1.00 93.25 113 THR A CA 1
ATOM 944 C C . THR A 1 113 ? 11.027 -1.149 9.254 1.00 93.25 113 THR A C 1
ATOM 946 O O . THR A 1 113 ? 11.207 -0.380 10.193 1.00 93.25 113 THR A O 1
ATOM 949 N N . PHE A 1 114 ? 10.155 -0.878 8.279 1.00 90.56 114 PHE A N 1
ATOM 950 C CA . PHE A 1 114 ? 9.474 0.418 8.161 1.00 90.56 114 PHE A CA 1
ATOM 951 C C . PHE A 1 114 ? 8.010 0.399 8.622 1.00 90.56 114 PHE A C 1
ATOM 953 O O . PHE A 1 114 ? 7.381 1.456 8.720 1.00 90.56 114 PHE A O 1
ATOM 960 N N . GLY A 1 115 ? 7.453 -0.784 8.892 1.00 91.00 115 GLY A N 1
ATOM 961 C CA . GLY A 1 115 ? 6.031 -0.968 9.167 1.00 91.00 115 GLY A CA 1
ATOM 962 C C . GLY A 1 115 ? 5.167 -0.903 7.902 1.00 91.00 115 GLY A C 1
ATOM 963 O O . GLY A 1 115 ? 5.619 -0.527 6.819 1.00 91.00 115 GLY A O 1
ATOM 964 N N . ALA A 1 116 ? 3.891 -1.278 8.030 1.00 87.56 116 ALA A N 1
ATOM 965 C CA . ALA A 1 116 ? 2.999 -1.457 6.881 1.00 87.56 116 ALA A CA 1
ATOM 966 C C . ALA A 1 116 ? 2.799 -0.170 6.060 1.00 87.56 116 ALA A C 1
ATOM 968 O O . ALA A 1 116 ? 2.873 -0.207 4.837 1.00 87.56 116 ALA A O 1
ATOM 969 N N . TYR A 1 117 ? 2.595 0.972 6.721 1.00 90.44 117 TYR A N 1
ATOM 970 C CA . TYR A 1 117 ? 2.267 2.226 6.038 1.00 90.44 117 TYR A CA 1
ATOM 971 C C . TYR A 1 117 ? 3.434 2.795 5.218 1.00 90.44 117 TYR A C 1
ATOM 973 O O . TYR A 1 117 ? 3.276 3.167 4.060 1.00 90.44 117 TYR A O 1
ATOM 981 N N . ARG A 1 118 ? 4.642 2.849 5.788 1.00 91.88 118 ARG A N 1
ATOM 982 C CA . ARG A 1 118 ? 5.807 3.395 5.074 1.00 91.88 118 ARG A CA 1
ATOM 983 C C . ARG A 1 118 ? 6.297 2.436 3.992 1.00 91.88 118 ARG A C 1
ATOM 985 O O . ARG A 1 118 ? 6.665 2.874 2.904 1.00 91.88 118 ARG A O 1
ATOM 992 N N . ALA A 1 119 ? 6.248 1.131 4.254 1.00 90.50 119 ALA A N 1
ATOM 993 C CA . ALA A 1 119 ? 6.646 0.123 3.282 1.00 90.50 119 ALA A CA 1
ATOM 994 C C . ALA A 1 119 ? 5.790 0.174 2.003 1.00 90.50 119 ALA A C 1
ATOM 996 O O . ALA A 1 119 ? 6.332 0.004 0.909 1.00 90.50 119 ALA A O 1
ATOM 997 N N . THR A 1 120 ? 4.474 0.413 2.102 1.00 90.56 120 THR A N 1
ATOM 998 C CA . THR A 1 120 ? 3.594 0.503 0.919 1.00 90.56 120 THR A CA 1
ATOM 999 C C . THR A 1 120 ? 3.900 1.731 0.069 1.00 90.56 120 THR A C 1
ATOM 1001 O O . THR A 1 120 ? 3.919 1.625 -1.158 1.00 90.56 120 THR A O 1
ATOM 1004 N N . ILE A 1 121 ? 4.215 2.864 0.703 1.00 94.94 121 ILE A N 1
ATOM 1005 C CA . ILE A 1 121 ? 4.657 4.083 0.015 1.00 94.94 121 ILE A CA 1
ATOM 1006 C C . ILE A 1 121 ? 5.940 3.794 -0.774 1.00 94.94 121 ILE A C 1
ATOM 1008 O O . ILE A 1 121 ? 5.975 3.985 -1.990 1.00 94.94 121 ILE A O 1
ATOM 1012 N N . ILE A 1 122 ? 6.968 3.251 -0.117 1.00 94.50 122 ILE A N 1
ATOM 1013 C CA . ILE A 1 122 ? 8.251 2.922 -0.762 1.00 94.50 122 ILE A CA 1
ATOM 1014 C C . ILE A 1 122 ? 8.025 1.985 -1.958 1.00 94.50 122 ILE A C 1
ATOM 1016 O O . ILE A 1 122 ? 8.518 2.231 -3.060 1.00 94.50 122 ILE A O 1
ATOM 1020 N N . ARG A 1 123 ? 7.207 0.946 -1.770 1.00 90.88 123 ARG A N 1
ATOM 1021 C CA . ARG A 1 123 ? 6.870 -0.034 -2.808 1.00 90.88 123 ARG A CA 1
ATOM 1022 C C . ARG A 1 123 ? 6.243 0.600 -4.057 1.00 90.88 123 ARG A C 1
ATOM 1024 O O . ARG A 1 123 ? 6.470 0.092 -5.155 1.00 90.88 123 ARG A O 1
ATOM 1031 N N . ALA A 1 124 ? 5.444 1.655 -3.898 1.00 91.75 124 ALA A N 1
ATOM 1032 C CA . ALA A 1 124 ? 4.741 2.315 -4.996 1.00 91.75 124 ALA A CA 1
ATOM 1033 C C . ALA A 1 124 ? 5.624 3.315 -5.758 1.00 91.75 124 ALA A C 1
ATOM 1035 O O . ALA A 1 124 ? 5.519 3.408 -6.983 1.00 91.75 124 ALA A O 1
ATOM 1036 N N . TYR A 1 125 ? 6.487 4.052 -5.053 1.00 95.62 125 TYR A N 1
ATOM 1037 C CA . TYR A 1 125 ? 7.257 5.148 -5.648 1.00 95.62 125 TYR A CA 1
ATOM 1038 C C . TYR A 1 125 ? 8.619 4.723 -6.197 1.00 95.62 125 TYR A C 1
ATOM 1040 O O . TYR A 1 125 ? 8.982 5.167 -7.284 1.00 95.62 125 TYR A O 1
ATOM 1048 N N . VAL A 1 126 ? 9.347 3.832 -5.517 1.00 94.19 126 VAL A N 1
ATOM 1049 C CA . VAL A 1 126 ? 10.701 3.427 -5.941 1.00 94.19 126 VAL A CA 1
ATOM 1050 C C . VAL A 1 126 ? 10.764 2.918 -7.388 1.00 94.19 126 VAL A C 1
ATOM 1052 O O . VAL A 1 126 ? 11.563 3.458 -8.150 1.00 94.19 126 VAL A O 1
ATOM 1055 N N . PRO A 1 127 ? 9.933 1.954 -7.839 1.00 91.56 127 PRO A N 1
ATOM 1056 C CA . PRO A 1 127 ? 10.035 1.459 -9.211 1.00 91.56 127 PRO A CA 1
ATOM 1057 C C . PRO A 1 127 ? 9.697 2.539 -10.248 1.00 91.56 127 PRO A C 1
ATOM 1059 O O . PRO A 1 127 ? 10.288 2.561 -11.322 1.00 91.56 127 PRO A O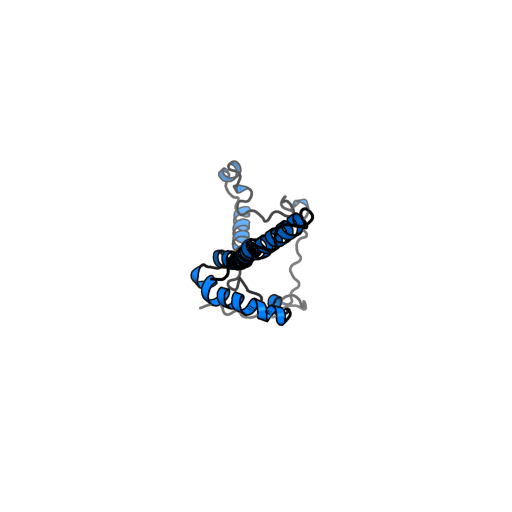 1
ATOM 1062 N N . ARG A 1 128 ? 8.793 3.474 -9.923 1.00 93.88 128 ARG A N 1
ATOM 1063 C CA . ARG A 1 128 ? 8.439 4.587 -10.817 1.00 93.88 128 ARG A CA 1
ATOM 1064 C C . ARG A 1 128 ? 9.600 5.562 -10.975 1.00 93.88 128 ARG A C 1
ATOM 1066 O O . ARG A 1 128 ? 9.900 5.960 -12.094 1.00 93.88 128 ARG A O 1
ATOM 1073 N N . VAL A 1 129 ? 10.266 5.906 -9.871 1.00 97.00 129 VAL A N 1
ATOM 1074 C CA . VAL A 1 129 ? 11.445 6.783 -9.886 1.00 97.00 129 VAL A CA 1
ATOM 1075 C C . VAL A 1 129 ? 12.602 6.120 -10.631 1.00 97.00 129 VAL A C 1
ATOM 1077 O O . VAL A 1 129 ? 13.240 6.780 -11.442 1.00 97.00 129 VAL A O 1
ATOM 1080 N N . MET A 1 130 ? 12.829 4.817 -10.430 1.00 95.25 130 MET A N 1
ATOM 1081 C CA . MET A 1 130 ? 13.873 4.072 -11.147 1.00 95.25 130 MET A CA 1
ATOM 1082 C C . MET A 1 130 ? 13.635 4.074 -12.660 1.00 95.25 130 MET A C 1
ATOM 1084 O O . MET A 1 130 ? 14.545 4.400 -13.413 1.00 95.25 130 MET A O 1
ATOM 1088 N N . ILE A 1 131 ? 12.407 3.791 -13.112 1.00 95.50 131 ILE A N 1
ATOM 1089 C CA . ILE A 1 131 ? 12.062 3.832 -14.543 1.00 95.50 131 ILE A CA 1
ATOM 1090 C C . ILE A 1 131 ? 12.215 5.250 -15.097 1.00 95.50 131 ILE A C 1
ATOM 1092 O O . ILE A 1 131 ? 12.826 5.425 -16.149 1.00 95.50 131 ILE A O 1
ATOM 1096 N N . LEU A 1 132 ? 11.700 6.261 -14.390 1.00 97.06 132 LEU A N 1
ATOM 1097 C CA . LEU A 1 132 ? 11.816 7.660 -14.803 1.00 97.06 132 LEU A CA 1
ATOM 1098 C C . LEU A 1 132 ? 13.285 8.071 -14.971 1.00 97.06 132 LEU A C 1
ATOM 1100 O O . LEU A 1 132 ? 13.641 8.691 -15.970 1.00 97.06 132 LEU A O 1
ATOM 1104 N N . TRP A 1 133 ? 14.136 7.688 -14.019 1.00 97.69 133 TRP A N 1
ATOM 1105 C CA . TRP A 1 133 ? 15.567 7.968 -14.048 1.00 97.69 133 TRP A CA 1
ATOM 1106 C C . TRP A 1 133 ? 16.268 7.279 -15.222 1.00 97.69 133 TRP A C 1
ATOM 1108 O O . TRP A 1 133 ? 17.013 7.924 -15.958 1.00 97.69 133 TRP A O 1
ATOM 1118 N N . THR A 1 134 ? 15.997 5.990 -15.448 1.00 97.62 134 THR A N 1
ATOM 1119 C CA . THR A 1 134 ? 16.566 5.249 -16.583 1.00 97.62 134 THR A CA 1
ATOM 1120 C C . THR A 1 134 ? 16.139 5.858 -17.918 1.00 97.62 134 THR A C 1
ATOM 1122 O O . THR A 1 134 ? 16.988 6.088 -18.774 1.00 97.62 134 THR A O 1
ATOM 1125 N N . VAL A 1 135 ? 14.855 6.187 -18.086 1.00 97.62 135 VAL A N 1
ATOM 1126 C CA . VAL A 1 135 ? 14.343 6.822 -19.312 1.00 97.62 135 VAL A CA 1
ATOM 1127 C C . VAL A 1 135 ? 14.981 8.194 -19.533 1.00 97.62 135 VAL A C 1
ATOM 1129 O O . VAL A 1 135 ? 15.368 8.502 -20.657 1.00 97.62 135 VAL A O 1
ATOM 1132 N N . ALA A 1 136 ? 15.151 8.996 -18.478 1.00 97.38 136 ALA A N 1
ATOM 1133 C CA . ALA A 1 136 ? 15.810 10.296 -18.575 1.00 97.38 136 ALA A CA 1
ATOM 1134 C C . ALA A 1 136 ? 17.278 10.170 -19.017 1.00 97.38 136 ALA A C 1
ATOM 1136 O O . ALA A 1 136 ? 17.719 10.908 -19.898 1.00 97.38 136 ALA A O 1
ATOM 1137 N N . LEU A 1 137 ? 18.026 9.211 -18.459 1.00 96.44 137 LEU A N 1
ATOM 1138 C CA . LEU A 1 137 ? 19.413 8.956 -18.858 1.00 96.44 137 LEU A CA 1
ATOM 1139 C C . LEU A 1 137 ? 19.517 8.444 -20.300 1.00 96.44 137 LEU A C 1
ATOM 1141 O O . LEU A 1 137 ? 20.363 8.929 -21.051 1.00 96.44 137 LEU A O 1
ATOM 1145 N N . CYS A 1 138 ? 18.647 7.513 -20.703 1.00 95.94 138 CYS A N 1
ATOM 1146 C CA . CYS A 1 138 ? 18.583 7.030 -22.083 1.00 95.94 138 CYS A CA 1
ATOM 1147 C C . CYS A 1 138 ? 18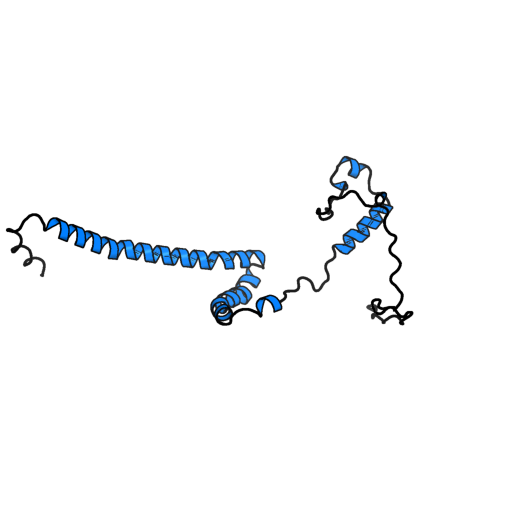.237 8.162 -23.059 1.00 95.94 138 CYS A C 1
ATOM 1149 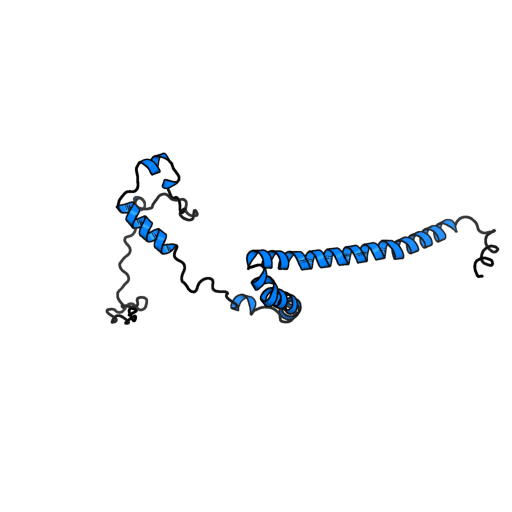O O . CYS A 1 138 ? 18.915 8.321 -24.071 1.00 95.94 138 CYS A O 1
ATOM 1151 N N . GLY A 1 139 ? 17.240 8.991 -22.734 1.00 95.12 139 GLY A N 1
ATOM 1152 C CA . GLY A 1 139 ? 16.861 10.147 -23.547 1.00 95.12 139 GLY A CA 1
ATOM 1153 C C . GLY A 1 139 ? 17.985 11.179 -23.661 1.00 95.12 139 GLY A C 1
ATOM 1154 O O . GLY A 1 139 ? 18.260 11.675 -24.750 1.00 95.12 139 GLY A O 1
ATOM 1155 N N . HIS A 1 140 ? 18.697 11.454 -22.564 1.00 94.44 140 HIS A N 1
ATOM 1156 C CA . HIS A 1 140 ? 19.861 12.341 -22.582 1.00 94.44 140 HIS A CA 1
ATOM 1157 C C . HIS A 1 140 ? 21.006 11.777 -23.436 1.00 94.44 140 HIS A C 1
ATOM 1159 O O . HIS A 1 140 ? 21.625 12.519 -24.198 1.00 94.44 140 HIS A O 1
ATOM 1165 N N . TYR A 1 141 ? 21.292 10.476 -23.331 1.00 93.25 141 TYR A N 1
ATOM 1166 C CA . TYR A 1 141 ? 22.298 9.817 -24.165 1.00 93.25 141 TYR A CA 1
ATOM 1167 C C . TYR A 1 141 ? 21.944 9.922 -25.654 1.00 93.25 141 TYR A C 1
ATOM 1169 O O . TYR A 1 141 ? 22.768 10.388 -26.441 1.00 93.25 141 TYR A O 1
ATOM 1177 N N . TYR A 1 142 ? 20.702 9.582 -26.010 1.00 90.06 142 TYR A N 1
ATOM 1178 C CA . TYR A 1 142 ? 20.197 9.658 -27.381 1.00 90.06 142 TYR A CA 1
ATOM 1179 C C . TYR A 1 142 ? 20.293 11.082 -27.945 1.00 90.06 142 TYR A C 1
ATOM 1181 O O . TYR A 1 142 ? 20.809 11.298 -29.041 1.00 90.06 142 TYR A O 1
ATOM 1189 N N . TRP A 1 143 ? 19.894 12.087 -27.157 1.00 89.44 143 TRP A N 1
ATOM 1190 C CA . TRP A 1 143 ? 20.022 13.489 -27.557 1.00 89.44 143 TRP A CA 1
ATOM 1191 C C . TRP A 1 143 ? 21.481 13.926 -27.740 1.00 89.44 143 TRP A C 1
ATOM 1193 O O . TRP A 1 143 ? 21.805 14.667 -28.671 1.00 89.44 143 TRP A O 1
ATOM 1203 N N . LYS A 1 144 ? 22.385 13.474 -26.866 1.00 86.81 144 LYS A N 1
ATOM 1204 C CA . LYS A 1 144 ? 23.789 13.887 -26.901 1.00 86.81 144 LYS A CA 1
ATOM 1205 C C . LYS A 1 144 ? 24.560 13.302 -28.088 1.00 86.81 144 LYS A C 1
ATOM 1207 O O . LYS A 1 144 ? 25.424 14.012 -28.600 1.00 86.81 144 LYS A O 1
ATOM 1212 N N . TYR A 1 145 ? 24.298 12.055 -28.480 1.00 83.19 145 TYR A N 1
ATOM 1213 C CA . TYR A 1 145 ? 25.141 11.335 -29.443 1.00 83.19 145 TYR A CA 1
ATOM 1214 C C . TYR A 1 145 ? 24.473 11.052 -30.786 1.00 83.19 145 TYR A C 1
ATOM 1216 O O . TYR A 1 145 ? 25.162 11.146 -31.789 1.00 83.19 145 TYR A O 1
ATOM 1224 N N . GLU A 1 146 ? 23.174 10.764 -30.840 1.00 76.75 146 GLU A N 1
ATOM 1225 C CA . GLU A 1 146 ? 22.518 10.417 -32.111 1.00 76.75 146 GLU A CA 1
ATOM 1226 C C . GLU A 1 146 ? 21.939 11.673 -32.767 1.00 76.75 146 GLU A C 1
ATOM 1228 O O . GLU A 1 146 ? 22.367 12.056 -33.848 1.00 76.75 146 GLU A O 1
ATOM 1233 N N . LEU A 1 147 ? 21.134 12.456 -32.037 1.00 66.69 147 LEU A N 1
ATOM 1234 C CA . LEU A 1 147 ? 20.561 13.698 -32.580 1.00 66.69 147 LEU A CA 1
ATOM 1235 C C . LEU A 1 147 ? 21.612 14.747 -32.981 1.00 66.69 147 LEU A C 1
ATOM 1237 O O . LEU A 1 147 ? 21.401 15.480 -33.939 1.00 66.69 147 LEU A O 1
ATOM 1241 N N . LYS A 1 148 ? 22.737 14.865 -32.264 1.00 63.69 148 LYS A N 1
ATOM 1242 C CA . LYS A 1 148 ? 23.796 15.823 -32.640 1.00 63.69 148 LYS A CA 1
ATOM 1243 C C . LYS A 1 148 ? 24.586 15.385 -33.868 1.00 63.69 148 LYS A C 1
ATOM 1245 O O . LYS A 1 148 ? 24.976 16.254 -34.640 1.00 63.69 148 LYS A O 1
ATOM 1250 N N . VAL A 1 149 ? 24.840 14.085 -34.015 1.00 62.88 149 VAL A N 1
ATOM 1251 C CA . VAL A 1 149 ? 25.532 13.537 -35.188 1.00 62.88 149 VAL A CA 1
ATOM 1252 C C . VAL A 1 149 ? 24.618 13.654 -36.402 1.00 62.88 149 VAL A C 1
ATOM 1254 O O . VAL A 1 149 ? 25.029 14.250 -37.387 1.00 62.88 149 VAL A O 1
ATOM 1257 N N . ASP A 1 150 ? 23.345 13.275 -36.270 1.00 61.06 150 ASP A N 1
ATOM 1258 C CA . ASP A 1 150 ? 22.359 13.403 -37.346 1.00 61.06 150 ASP A CA 1
ATOM 1259 C C . ASP A 1 150 ? 22.144 14.864 -37.768 1.00 61.06 150 ASP A C 1
ATOM 1261 O O . ASP A 1 150 ? 22.069 15.157 -38.956 1.00 61.06 150 ASP A O 1
ATOM 1265 N N . ILE A 1 151 ? 22.072 15.813 -36.822 1.00 63.84 151 ILE A N 1
ATOM 1266 C CA . ILE A 1 151 ? 21.942 17.245 -37.146 1.00 63.84 151 ILE A CA 1
ATOM 1267 C C . ILE A 1 151 ? 23.198 17.769 -37.844 1.00 63.84 151 ILE A C 1
ATOM 1269 O O . ILE A 1 151 ? 23.066 18.539 -38.789 1.00 63.84 151 ILE A O 1
ATOM 1273 N N . LEU A 1 152 ? 24.399 17.392 -37.396 1.00 61.31 152 LEU A N 1
ATOM 1274 C CA . LEU A 1 152 ? 25.643 17.814 -38.044 1.00 61.31 152 LEU A CA 1
ATOM 1275 C C . LEU A 1 152 ? 25.776 17.216 -39.447 1.00 61.31 152 LEU A C 1
ATOM 1277 O O . LEU A 1 152 ? 26.139 17.949 -40.363 1.00 61.31 152 LEU A O 1
ATOM 1281 N N . ASP A 1 153 ? 25.402 15.952 -39.633 1.00 62.44 153 ASP A N 1
ATOM 1282 C CA . ASP A 1 153 ? 25.393 15.292 -40.939 1.00 62.44 153 ASP A CA 1
ATOM 1283 C C . ASP A 1 153 ? 24.344 15.916 -41.874 1.00 62.44 153 ASP A C 1
ATOM 1285 O O . ASP A 1 153 ? 24.656 16.214 -43.026 1.00 62.44 153 ASP A O 1
ATOM 1289 N N . TYR A 1 154 ? 23.134 16.220 -41.386 1.00 64.56 154 TYR A N 1
ATOM 1290 C CA . TYR A 1 154 ? 22.115 16.940 -42.164 1.00 64.56 154 TYR A CA 1
ATOM 1291 C C . TYR A 1 154 ? 22.536 18.375 -42.507 1.00 64.56 154 TYR A C 1
ATOM 1293 O O . TYR A 1 154 ? 22.288 18.825 -43.626 1.00 64.56 154 TYR A O 1
ATOM 1301 N N . LEU A 1 155 ? 23.162 19.107 -41.577 1.00 63.66 155 LEU A N 1
ATOM 1302 C CA . LEU A 1 155 ? 23.625 20.477 -41.820 1.00 63.66 155 LEU A CA 1
ATOM 1303 C C . LEU A 1 155 ? 24.792 20.497 -42.818 1.00 63.66 155 LEU A C 1
ATOM 1305 O O . LEU A 1 155 ? 24.829 21.375 -43.676 1.00 63.66 155 LEU A O 1
ATOM 1309 N N . PHE A 1 156 ? 25.694 19.512 -42.743 1.00 63.19 156 PHE A N 1
ATOM 1310 C CA . PHE A 1 156 ? 26.796 19.329 -43.690 1.00 63.19 156 PHE A CA 1
ATOM 1311 C C . PHE A 1 156 ? 26.270 18.991 -45.098 1.00 63.19 156 PHE A C 1
ATOM 1313 O O . PHE A 1 156 ? 26.646 19.647 -46.070 1.00 63.19 156 PHE A O 1
ATOM 1320 N N . LEU A 1 157 ? 25.293 18.080 -45.210 1.00 59.31 157 LEU A N 1
ATOM 1321 C CA . LEU A 1 157 ? 24.652 17.737 -46.490 1.00 59.31 157 LEU A CA 1
ATOM 1322 C C . LEU A 1 157 ? 23.845 18.893 -47.106 1.00 59.31 157 LEU A C 1
ATOM 1324 O O . LEU A 1 157 ? 23.714 18.966 -48.327 1.00 59.31 157 LEU A O 1
ATOM 1328 N N . HIS A 1 158 ? 23.289 19.798 -46.291 1.00 59.72 158 HIS A N 1
ATOM 1329 C CA . HIS A 1 158 ? 22.551 20.967 -46.788 1.00 59.72 158 HIS A CA 1
ATOM 1330 C C . HIS A 1 158 ? 23.450 22.171 -47.109 1.00 59.72 158 HIS A C 1
ATOM 1332 O O . HIS A 1 158 ? 23.036 23.041 -47.876 1.00 59.72 158 HIS A O 1
ATOM 1338 N N . SER A 1 159 ? 24.681 22.224 -46.586 1.00 56.44 159 SER A N 1
ATOM 1339 C CA . SER A 1 159 ? 25.685 23.209 -47.013 1.00 56.44 159 SER A CA 1
ATOM 1340 C C . SER A 1 159 ? 26.357 22.870 -48.352 1.00 56.44 159 SER A C 1
ATOM 1342 O O . SER A 1 159 ? 26.914 23.765 -48.985 1.00 56.44 159 SER A O 1
ATOM 1344 N N . ASP A 1 160 ? 26.245 21.626 -48.827 1.00 51.19 160 ASP A N 1
ATOM 1345 C CA . ASP A 1 160 ? 26.889 21.153 -50.064 1.00 51.19 160 ASP A CA 1
ATOM 1346 C C . ASP A 1 160 ? 26.064 21.362 -51.352 1.00 51.19 160 ASP A C 1
ATOM 1348 O O . ASP A 1 160 ? 26.541 21.078 -52.450 1.00 51.19 160 ASP A O 1
ATOM 1352 N N . VAL A 1 161 ? 24.859 21.944 -51.281 1.00 51.22 161 VAL A N 1
ATOM 1353 C CA . VAL A 1 161 ? 24.054 22.268 -52.487 1.00 51.22 161 VAL A CA 1
ATOM 1354 C C . VAL A 1 161 ? 24.495 23.595 -53.147 1.00 51.22 161 VAL A C 1
ATOM 1356 O O . VAL A 1 161 ? 23.883 24.057 -54.108 1.00 51.22 161 VAL A O 1
ATOM 1359 N N . GLY A 1 162 ? 25.574 24.227 -52.663 1.00 48.62 162 GLY A N 1
ATOM 1360 C CA . GLY A 1 162 ? 25.950 25.591 -53.049 1.00 48.62 162 GLY A CA 1
ATOM 1361 C C . GLY A 1 162 ? 27.279 25.809 -53.775 1.00 48.62 162 GLY A C 1
ATOM 1362 O O . GLY A 1 162 ? 27.449 26.895 -54.321 1.00 48.62 162 GLY A O 1
ATOM 1363 N N . THR A 1 163 ? 28.234 24.871 -53.806 1.00 45.25 163 THR A N 1
ATOM 1364 C CA . THR A 1 163 ? 29.569 25.158 -54.383 1.00 45.25 163 THR A CA 1
ATOM 1365 C C . THR A 1 163 ? 30.277 23.922 -54.943 1.00 45.25 163 THR A C 1
ATOM 1367 O O . THR A 1 163 ? 31.342 23.495 -54.492 1.00 45.25 163 THR A O 1
ATOM 1370 N N . SER A 1 164 ? 29.754 23.397 -56.049 1.00 44.50 164 SER A N 1
ATOM 1371 C CA . SER A 1 164 ? 30.560 22.617 -56.989 1.00 44.50 164 SER A CA 1
ATOM 1372 C C . SER A 1 164 ? 31.681 23.506 -57.555 1.00 44.50 164 SER A C 1
ATOM 1374 O O . SER A 1 164 ? 31.425 24.248 -58.497 1.00 44.50 164 SER A O 1
ATOM 1376 N N . SER A 1 165 ? 32.883 23.496 -56.955 1.00 44.00 165 SER A N 1
ATOM 1377 C CA . SER A 1 165 ? 34.176 23.585 -57.679 1.00 44.00 165 SER A CA 1
ATOM 1378 C C . SER A 1 165 ? 35.446 23.619 -56.790 1.00 44.00 165 SER A C 1
ATOM 1380 O O . SER A 1 165 ? 36.532 23.560 -57.359 1.00 44.00 165 SER A O 1
ATOM 1382 N N . TRP A 1 166 ? 35.400 23.711 -55.448 1.00 41.53 166 TRP A N 1
ATOM 1383 C CA . TRP A 1 166 ? 36.620 24.096 -54.686 1.00 41.53 166 TRP A CA 1
ATOM 1384 C C . TRP A 1 166 ? 37.065 23.222 -53.500 1.00 41.53 166 TRP A C 1
ATOM 1386 O O . TRP A 1 166 ? 38.027 23.590 -52.833 1.00 41.53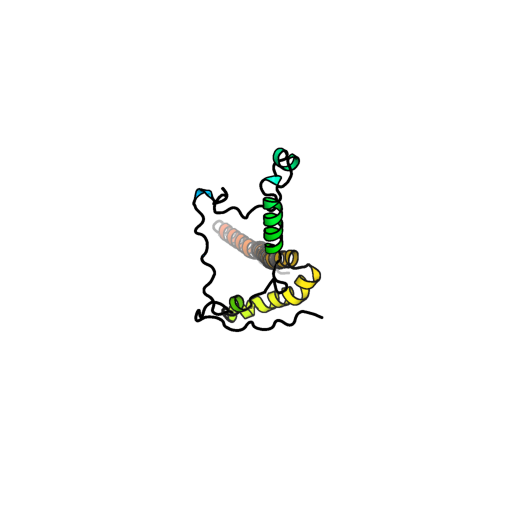 166 TRP A O 1
ATOM 1396 N N . CYS A 1 167 ? 36.465 22.057 -53.236 1.00 40.81 167 CYS A N 1
ATOM 1397 C CA . CYS A 1 167 ? 36.761 21.302 -52.002 1.00 40.81 167 CYS A CA 1
ATOM 1398 C C . CYS A 1 167 ? 37.378 19.903 -52.203 1.00 40.81 167 CYS A C 1
ATOM 1400 O O . CYS A 1 167 ? 37.182 19.016 -51.382 1.00 40.81 167 CYS A O 1
ATOM 1402 N N . CYS A 1 168 ? 38.155 19.670 -53.267 1.00 42.47 168 CYS A N 1
ATOM 1403 C CA . CYS A 1 168 ? 38.931 18.422 -53.394 1.00 42.47 168 CYS A CA 1
ATOM 1404 C C . CYS A 1 168 ? 40.299 18.460 -52.687 1.00 42.47 168 CYS A C 1
ATOM 1406 O O . CYS A 1 168 ? 40.969 17.434 -52.619 1.00 42.47 168 CYS A O 1
ATOM 1408 N N . THR A 1 169 ? 40.732 19.596 -52.133 1.00 46.56 169 THR A N 1
ATOM 1409 C CA . THR A 1 169 ? 42.118 19.755 -51.648 1.00 46.56 169 THR A CA 1
ATOM 1410 C C . THR A 1 169 ? 42.300 19.644 -50.134 1.00 46.56 169 THR A C 1
ATOM 1412 O O . THR A 1 169 ? 43.435 19.539 -49.681 1.00 46.56 169 THR A O 1
ATOM 1415 N N . PHE A 1 170 ? 41.233 19.637 -49.329 1.00 40.81 170 PHE A N 1
ATOM 1416 C CA . PHE A 1 170 ? 41.372 19.706 -47.864 1.00 40.81 170 PHE A CA 1
ATOM 1417 C C . PHE A 1 170 ? 41.313 18.356 -47.135 1.00 40.81 170 PHE A C 1
ATOM 1419 O O . PHE A 1 170 ? 41.725 18.268 -45.979 1.00 40.81 170 PHE A O 1
ATOM 1426 N N . LEU A 1 171 ? 40.883 17.276 -47.799 1.00 44.44 171 LEU A N 1
ATOM 1427 C CA . LEU A 1 171 ? 40.698 15.981 -47.131 1.00 44.44 171 LEU A CA 1
ATOM 1428 C C . LEU A 1 171 ? 41.995 15.177 -46.912 1.00 44.44 171 LEU A C 1
ATOM 1430 O O . LEU A 1 171 ? 41.948 14.118 -46.292 1.00 44.44 171 LEU A O 1
ATOM 1434 N N . HIS A 1 172 ? 43.150 15.655 -47.390 1.00 40.78 172 HIS A N 1
ATOM 1435 C CA . HIS A 1 172 ? 44.404 14.894 -47.319 1.00 40.78 172 HIS A CA 1
ATOM 1436 C C . HIS A 1 172 ? 45.319 15.247 -46.129 1.00 40.78 172 HIS A C 1
ATOM 1438 O O . HIS A 1 172 ? 46.316 14.559 -45.924 1.00 40.78 172 HIS A O 1
ATOM 1444 N N . VAL A 1 173 ? 44.990 16.273 -45.328 1.00 48.75 173 VAL A N 1
ATOM 1445 C CA . VAL A 1 173 ? 45.861 16.762 -44.232 1.00 48.75 173 VAL A CA 1
ATOM 1446 C C . VAL A 1 173 ? 45.390 16.330 -42.833 1.00 48.75 173 VAL A C 1
ATOM 1448 O O . VAL A 1 173 ? 46.185 16.309 -41.903 1.00 48.75 173 VAL A O 1
ATOM 1451 N N . ALA A 1 174 ? 44.139 15.897 -42.660 1.00 43.28 174 ALA A N 1
ATOM 1452 C CA . ALA A 1 174 ? 43.588 15.523 -41.348 1.00 43.28 174 ALA A CA 1
ATOM 1453 C C . ALA A 1 174 ? 43.659 14.010 -41.042 1.00 43.28 174 ALA A C 1
ATOM 1455 O O . ALA A 1 174 ? 42.789 13.464 -40.361 1.00 43.28 174 ALA A O 1
ATOM 1456 N N . ARG A 1 175 ? 44.667 13.308 -41.575 1.00 45.16 175 ARG A N 1
ATOM 1457 C CA . ARG A 1 175 ? 44.928 11.891 -41.271 1.00 45.16 175 ARG A CA 1
ATOM 1458 C C . ARG A 1 175 ? 46.429 11.636 -41.088 1.00 45.16 175 ARG A C 1
ATOM 1460 O O . ARG A 1 175 ? 47.015 10.826 -41.801 1.00 45.16 175 ARG A O 1
ATOM 1467 N N . LEU A 1 176 ? 47.019 12.362 -40.140 1.00 38.06 176 LEU A N 1
ATOM 1468 C CA . LEU A 1 176 ? 48.277 12.062 -39.452 1.00 38.06 176 LEU A CA 1
ATOM 1469 C C . LEU A 1 176 ? 48.104 12.399 -37.970 1.00 38.06 176 LEU A C 1
ATOM 1471 O O . LEU A 1 176 ? 47.466 13.439 -37.692 1.00 38.06 176 LEU A O 1
#

Foldseek 3Di:
DDPDDDQDDQDACQPPDSNNDDPPPPDPQDPVNDPPDDPPDDCDLCHCVVDPVVVVVDDDPVRVVVNVVVVVVPDDDPCPPDDDCPVVPPDDPVVCVVCVVLVCCLPPPQCVPPNDPVSVVCSPVVVVVVVVVVVVVVVVVCVVPVVVVVVVVVVVVVVPVPDPDPPPPPPPPPPD

Secondary structure (DSSP, 8-state):
-----PPPPP-SS-TTSTTSSPPPPPP---GGGS----TT----TTGGGSSHHHHHH---HHHHHHHHHHHHHT---TTPSP--THHHHTS-HHHHHHHHHHHHHIIIIIHHHHHHHHHHHHHHHHHHHHHHHHHHHHHHHHIIIIIHHHHHHHHHHHHTTS-TTS-SSSTTSS--

pLDDT: mean 74.87, std 16.07, range [38.06, 97.69]

Radius of gyration: 37.47 Å; chains: 1; bounding box: 91×54×92 Å